Protein AF-N1W939-F1 (afdb_monomer)

Sequence (132 aa):
MNLKANAAIVGAGDVWDLRFKRYNIGTNSGTSGTGNGGACSTGSTDFSATYTGSECTKVVDMQLSSSGGGPISGSTESINPVISAPLDLDPMPAGYGTWYSYSNTILTAKATVYIITGENGAKYVLQMLDEY

pLDDT: mean 86.35, std 13.53, range [35.66, 97.88]

Nearest PDB structures (foldseek):
  8b6a-assembly1_A  TM=7.854E-01  e=5.804E-06  Bacteroides fragilis NCTC 9343
  3h8t-assembly1_A  TM=6.896E-01  e=1.117E-06  Porphyromonas gingivalis
  8b61-assembly2_B  TM=6.677E-01  e=2.365E-04  Bacteroides fragilis NCTC 9343
  8b61-assembly1_A  TM=6.495E-01  e=4.260E-04  Bacteroides fragilis NCTC 9343

InterPro domains:
  IPR025921 HmuY protein [PF14064] (14-130)

Foldseek 3Di:
DAPVVVDDDDDPPGFHAWDDDQQFIAGQFDPNHDFPKFKAFLQDLDLPDDDDPPSGDGFHWDWDWDCDDDPDHIDTDTGHQQACNHPPDVVRDPNGDHQWDADPNDTAGPSTWMWIQGRHRDTDIDGDHDSD

Organism: NCBI:txid1218591

Solvent-accessible surface area (backbone atoms only — not comparable to full-atom values): 7634 Å² total; per-residue (Å²): 49,23,77,88,74,75,34,81,76,60,62,103,85,50,80,43,21,43,48,76,58,88,86,39,37,26,24,19,2,61,68,56,33,93,37,58,14,17,34,22,59,61,86,39,64,66,78,86,59,89,80,87,68,81,82,37,73,74,38,49,14,38,75,46,70,35,81,50,92,67,103,48,74,58,48,76,45,54,24,18,38,46,50,34,34,56,88,82,49,82,80,65,55,90,81,50,32,46,52,51,48,78,56,96,94,40,77,43,54,64,36,47,28,29,41,35,26,25,29,89,56,52,80,44,82,47,64,51,78,72,91,128

Structure (mmCIF, N/CA/C/O backbone):
data_AF-N1W939-F1
#
_entry.id   AF-N1W939-F1
#
loop_
_atom_site.group_PDB
_atom_site.id
_atom_site.type_symbol
_atom_site.label_atom_id
_atom_site.label_alt_id
_atom_site.label_comp_id
_atom_site.label_asym_id
_atom_site.label_entity_id
_atom_site.label_seq_id
_atom_site.pdbx_PDB_ins_code
_atom_site.Cartn_x
_atom_site.Cartn_y
_atom_site.Cartn_z
_atom_site.occupancy
_atom_site.B_iso_or_equiv
_atom_site.auth_seq_id
_atom_site.auth_comp_id
_atom_site.auth_asym_id
_atom_site.auth_atom_id
_atom_site.pdbx_PDB_model_num
ATOM 1 N N . MET A 1 1 ? -0.215 -13.029 0.462 1.00 70.62 1 MET A N 1
ATOM 2 C CA . MET A 1 1 ? -0.995 -13.393 1.662 1.00 70.62 1 MET A CA 1
ATOM 3 C C . MET A 1 1 ? -2.476 -13.189 1.399 1.00 70.62 1 MET A C 1
ATOM 5 O O . MET A 1 1 ? -2.845 -12.302 0.628 1.00 70.62 1 MET A O 1
ATOM 9 N N . ASN A 1 2 ? -3.300 -13.989 2.062 1.00 68.19 2 ASN A N 1
ATOM 10 C CA . ASN A 1 2 ? -4.742 -13.800 2.136 1.00 68.19 2 ASN A CA 1
ATOM 11 C C . ASN A 1 2 ? -5.078 -13.346 3.563 1.00 68.19 2 ASN A C 1
ATOM 13 O O . ASN A 1 2 ? -4.863 -14.096 4.518 1.00 68.19 2 ASN A O 1
ATOM 17 N N . LEU A 1 3 ? -5.546 -12.103 3.706 1.00 69.19 3 LEU A N 1
ATOM 18 C CA . LEU A 1 3 ? -5.786 -11.473 5.008 1.00 69.19 3 LEU A CA 1
ATOM 19 C C . LEU A 1 3 ? -6.977 -12.108 5.726 1.00 69.19 3 LEU A C 1
ATOM 21 O O . LEU A 1 3 ? -7.002 -12.166 6.951 1.00 69.19 3 LEU A O 1
ATOM 25 N N . LYS A 1 4 ? -7.949 -12.632 4.973 1.00 67.94 4 LYS A N 1
ATOM 26 C CA . LYS A 1 4 ? -9.120 -13.327 5.533 1.00 67.94 4 LYS A CA 1
ATOM 27 C C . LYS A 1 4 ? -8.756 -14.689 6.092 1.00 67.94 4 LYS A C 1
ATOM 29 O O . LYS A 1 4 ? -9.242 -15.073 7.147 1.00 67.94 4 LYS A O 1
ATOM 34 N N . ALA A 1 5 ? -7.930 -15.423 5.356 1.00 65.44 5 ALA A N 1
ATOM 35 C CA . ALA A 1 5 ? -7.538 -16.778 5.707 1.00 65.44 5 ALA A CA 1
ATOM 36 C C . ALA A 1 5 ? -6.398 -16.815 6.735 1.00 65.44 5 ALA A C 1
ATOM 38 O O . ALA A 1 5 ? -6.010 -17.902 7.154 1.00 65.44 5 ALA A O 1
ATOM 39 N N . ASN A 1 6 ? -5.838 -15.654 7.104 1.00 70.50 6 ASN A N 1
ATOM 40 C CA . ASN A 1 6 ? -4.607 -15.547 7.887 1.00 70.50 6 ASN A CA 1
ATOM 41 C C . ASN A 1 6 ? -3.498 -16.474 7.338 1.00 70.50 6 ASN A C 1
ATOM 43 O O . ASN A 1 6 ? -2.804 -17.161 8.085 1.00 70.50 6 ASN A O 1
ATOM 47 N N . ALA A 1 7 ? -3.387 -16.547 6.005 1.00 64.50 7 ALA A N 1
ATOM 48 C CA . ALA A 1 7 ? -2.558 -17.526 5.308 1.00 64.50 7 ALA A CA 1
ATOM 49 C C . ALA A 1 7 ? -1.451 -16.847 4.488 1.00 64.50 7 ALA A C 1
ATOM 51 O O . ALA A 1 7 ? -1.690 -15.906 3.717 1.00 64.50 7 ALA A O 1
ATOM 52 N N . ALA A 1 8 ? -0.223 -17.350 4.643 1.00 65.50 8 ALA A N 1
ATOM 53 C CA . ALA A 1 8 ? 0.982 -16.776 4.045 1.00 65.50 8 ALA A CA 1
ATOM 54 C C . ALA A 1 8 ? 1.215 -17.185 2.577 1.00 65.50 8 ALA A C 1
ATOM 56 O O . ALA A 1 8 ? 1.951 -16.495 1.875 1.00 65.50 8 ALA A O 1
ATOM 57 N N . ILE A 1 9 ? 0.572 -18.249 2.082 1.00 61.06 9 ILE A N 1
ATOM 58 C CA . ILE A 1 9 ? 0.830 -18.807 0.747 1.00 61.06 9 ILE A CA 1
ATOM 59 C C . ILE A 1 9 ? -0.468 -18.867 -0.053 1.00 61.06 9 ILE A C 1
ATOM 61 O O . ILE A 1 9 ? -1.487 -19.345 0.432 1.00 61.06 9 ILE A O 1
ATOM 65 N N . VAL A 1 10 ? -0.395 -18.374 -1.283 1.00 56.09 10 VAL A N 1
ATOM 66 C CA . VAL A 1 10 ? -1.419 -18.491 -2.318 1.00 56.09 10 VAL A CA 1
ATOM 67 C C . VAL A 1 10 ? -0.745 -19.164 -3.507 1.00 56.09 10 VAL A C 1
ATOM 69 O O . VAL A 1 10 ? 0.272 -18.670 -3.997 1.00 56.09 10 VAL A O 1
ATOM 72 N N . GLY A 1 11 ? -1.256 -20.315 -3.939 1.00 59.50 11 GLY A N 1
ATOM 73 C CA . GLY A 1 11 ? -0.921 -20.880 -5.241 1.00 59.50 11 GLY A CA 1
ATOM 74 C C . GLY A 1 11 ? -1.276 -19.892 -6.356 1.00 59.50 11 GLY A C 1
ATOM 75 O O . GLY A 1 11 ? -2.015 -18.934 -6.143 1.00 59.50 11 GLY A O 1
ATOM 76 N N . ALA A 1 12 ? -0.766 -20.113 -7.569 1.00 58.97 12 ALA A N 1
ATOM 77 C CA . ALA A 1 12 ? -0.903 -19.170 -8.688 1.00 58.97 12 ALA A CA 1
ATOM 78 C C . ALA A 1 12 ? -2.360 -18.823 -9.095 1.00 58.97 12 ALA A C 1
ATOM 80 O O . ALA A 1 12 ? -2.554 -17.908 -9.890 1.00 58.97 12 ALA A O 1
ATOM 81 N N . GLY A 1 13 ? -3.367 -19.529 -8.565 1.00 62.62 13 GLY A N 1
ATOM 82 C CA . GLY A 1 13 ? -4.796 -19.260 -8.772 1.00 62.62 13 GLY A CA 1
ATOM 83 C C . GLY A 1 13 ? -5.582 -18.911 -7.503 1.00 62.62 13 GLY A C 1
ATOM 84 O O . GLY A 1 13 ? -6.801 -18.775 -7.580 1.00 62.62 13 GLY A O 1
ATOM 85 N N . ASP A 1 14 ? -4.924 -18.780 -6.350 1.00 72.56 14 ASP A N 1
ATOM 86 C CA . ASP A 1 14 ? -5.615 -18.513 -5.092 1.00 72.56 14 ASP A CA 1
ATOM 87 C C . ASP A 1 14 ? -5.889 -17.018 -4.894 1.00 72.56 14 ASP A C 1
ATOM 89 O O . ASP A 1 14 ? -5.153 -16.130 -5.332 1.00 72.56 14 ASP A O 1
ATOM 93 N N . VAL A 1 15 ? -6.963 -16.750 -4.161 1.00 82.50 15 VAL A N 1
ATOM 94 C CA . VAL A 1 15 ? -7.396 -15.411 -3.774 1.00 82.50 15 VAL A CA 1
ATOM 95 C C . VAL A 1 15 ? -6.373 -14.777 -2.828 1.00 82.50 15 VAL A C 1
ATOM 97 O O . VAL A 1 15 ? -6.115 -15.307 -1.744 1.00 82.50 15 VAL A O 1
ATOM 100 N N . TRP A 1 16 ? -5.818 -13.625 -3.207 1.00 90.25 16 TRP A N 1
ATOM 101 C CA . TRP A 1 16 ? -4.809 -12.895 -2.434 1.00 90.25 16 TRP A CA 1
ATOM 102 C C . TRP A 1 16 ? -5.153 -11.414 -2.305 1.00 90.25 16 TRP A C 1
ATOM 104 O O . TRP A 1 16 ? -5.759 -10.838 -3.205 1.00 90.25 16 TRP A O 1
ATOM 114 N N . ASP A 1 17 ? -4.731 -10.798 -1.198 1.00 92.69 17 ASP A N 1
ATOM 115 C CA . ASP A 1 17 ? -4.988 -9.380 -0.913 1.00 92.69 17 ASP A CA 1
ATOM 116 C C . ASP A 1 17 ? -3.716 -8.535 -1.036 1.00 92.69 17 ASP A C 1
ATOM 118 O O . ASP A 1 17 ? -3.731 -7.469 -1.651 1.00 92.69 17 ASP A O 1
ATOM 122 N N . LEU A 1 18 ? -2.609 -9.035 -0.472 1.00 92.69 18 LEU A N 1
ATOM 123 C CA . LEU A 1 18 ? -1.306 -8.369 -0.436 1.00 92.69 18 LEU A CA 1
ATOM 124 C C . LEU A 1 18 ? -0.184 -9.295 -0.900 1.00 92.69 18 LEU A C 1
ATOM 126 O O . LEU A 1 18 ? -0.191 -10.501 -0.621 1.00 92.69 18 LEU A O 1
ATOM 130 N N . ARG A 1 19 ? 0.829 -8.710 -1.535 1.00 90.94 19 ARG A N 1
ATOM 131 C CA . ARG A 1 19 ? 2.099 -9.363 -1.859 1.00 90.94 19 ARG A CA 1
ATOM 132 C C . ARG A 1 19 ? 3.271 -8.517 -1.388 1.00 90.94 19 ARG A C 1
ATOM 134 O O . ARG A 1 19 ? 3.222 -7.294 -1.472 1.00 90.94 19 ARG A O 1
ATOM 141 N N . PHE A 1 20 ? 4.330 -9.197 -0.971 1.00 88.12 20 PHE A N 1
ATOM 142 C CA . PHE A 1 20 ? 5.576 -8.587 -0.529 1.00 88.12 20 PHE A CA 1
ATOM 143 C C . PHE A 1 20 ? 6.711 -9.090 -1.419 1.00 88.12 20 PHE A C 1
ATOM 145 O O . PHE A 1 20 ? 6.801 -10.285 -1.701 1.00 88.12 20 PHE A O 1
ATOM 152 N N . LYS A 1 21 ? 7.576 -8.181 -1.867 1.00 85.81 21 LYS A N 1
ATOM 153 C CA . LYS A 1 21 ? 8.809 -8.491 -2.598 1.00 85.81 21 LYS A CA 1
ATOM 154 C C . LYS A 1 21 ? 9.893 -7.536 -2.120 1.00 85.81 21 LYS A C 1
ATOM 156 O O . LYS A 1 21 ? 9.964 -6.398 -2.582 1.00 85.81 21 LYS A O 1
ATOM 161 N N . ARG A 1 22 ? 10.746 -7.997 -1.199 1.00 85.75 22 ARG A N 1
ATOM 162 C CA . ARG A 1 22 ? 11.614 -7.103 -0.409 1.00 85.75 22 ARG A CA 1
ATOM 163 C C . ARG A 1 22 ? 10.755 -6.000 0.225 1.00 85.75 22 ARG A C 1
ATOM 165 O O . ARG A 1 22 ? 9.755 -6.319 0.855 1.00 85.75 22 ARG A O 1
ATOM 172 N N . TYR A 1 23 ? 11.087 -4.734 -0.011 1.00 86.38 23 TYR A N 1
ATOM 173 C CA . TYR A 1 23 ? 10.367 -3.575 0.520 1.00 86.38 23 TYR A CA 1
ATOM 174 C C . TYR A 1 23 ? 9.136 -3.176 -0.307 1.00 86.38 23 TYR A C 1
ATOM 176 O O . TYR A 1 23 ? 8.402 -2.271 0.086 1.00 86.38 23 TYR A O 1
ATOM 184 N N . ASN A 1 24 ? 8.898 -3.836 -1.444 1.00 89.75 24 ASN A N 1
ATOM 185 C CA . ASN A 1 24 ? 7.763 -3.533 -2.303 1.00 89.75 24 ASN A CA 1
ATOM 186 C C . ASN A 1 24 ? 6.516 -4.271 -1.830 1.00 89.75 24 ASN A C 1
ATOM 188 O O . ASN A 1 24 ? 6.533 -5.493 -1.651 1.00 89.75 24 ASN A O 1
ATOM 192 N N . ILE A 1 25 ? 5.425 -3.523 -1.715 1.00 93.19 25 ILE A N 1
ATOM 193 C CA . ILE A 1 25 ? 4.106 -4.016 -1.352 1.00 93.19 25 ILE A CA 1
ATOM 194 C C . ILE A 1 25 ? 3.167 -3.766 -2.528 1.00 93.19 25 ILE A C 1
ATOM 196 O O . ILE A 1 25 ? 3.088 -2.663 -3.072 1.00 93.19 25 ILE A O 1
ATOM 200 N N . GLY A 1 26 ? 2.467 -4.819 -2.937 1.00 94.81 26 GLY A N 1
ATOM 201 C CA . GLY A 1 26 ? 1.414 -4.748 -3.942 1.00 94.81 26 GLY A CA 1
ATOM 202 C C . GLY A 1 26 ? 0.097 -5.275 -3.397 1.00 94.81 26 GLY A C 1
ATOM 203 O O . GLY A 1 26 ? 0.079 -6.122 -2.502 1.00 94.81 26 GLY A O 1
ATOM 204 N N . THR A 1 27 ? -0.997 -4.796 -3.967 1.00 96.50 27 THR A N 1
ATOM 205 C CA . THR A 1 27 ? -2.358 -5.263 -3.705 1.00 96.50 27 THR A CA 1
ATOM 206 C C . THR A 1 27 ? -2.901 -5.991 -4.929 1.00 96.50 27 THR A C 1
ATOM 208 O O . THR A 1 27 ? -2.432 -5.774 -6.046 1.00 96.50 27 THR A O 1
ATOM 211 N N . ASN A 1 28 ? -3.902 -6.850 -4.755 1.00 95.12 28 ASN A N 1
ATOM 212 C CA . ASN A 1 28 ? -4.583 -7.468 -5.893 1.00 95.12 28 ASN A CA 1
ATOM 213 C C . ASN A 1 28 ? -5.524 -6.460 -6.563 1.00 95.12 28 ASN A C 1
ATOM 215 O O . ASN A 1 28 ? -6.724 -6.424 -6.287 1.00 95.12 28 ASN A O 1
ATOM 219 N N . SER A 1 29 ? -4.938 -5.578 -7.366 1.00 96.94 29 SER A N 1
ATOM 220 C CA . SER A 1 29 ? -5.623 -4.527 -8.109 1.00 96.94 29 SER A CA 1
ATOM 221 C C . SER A 1 29 ? -4.777 -4.030 -9.276 1.00 96.94 29 SER A C 1
ATOM 223 O O . SER A 1 29 ? -3.596 -4.369 -9.383 1.00 96.94 29 SER A O 1
ATOM 225 N N . GLY A 1 30 ? -5.372 -3.197 -10.133 1.00 96.50 30 GLY A N 1
ATOM 226 C CA . GLY A 1 30 ? -4.659 -2.454 -11.170 1.00 96.50 30 GLY A CA 1
ATOM 227 C C . GLY A 1 30 ? -3.759 -3.344 -12.028 1.00 96.50 30 GLY A C 1
ATOM 228 O O . GLY A 1 30 ? -4.218 -4.332 -12.596 1.00 96.50 30 GLY A O 1
ATOM 229 N N . THR A 1 31 ? -2.469 -3.012 -12.121 1.00 96.69 31 THR A N 1
ATOM 230 C CA . THR A 1 31 ? -1.510 -3.806 -12.916 1.00 96.69 31 THR A CA 1
ATOM 231 C C . THR A 1 31 ? -1.013 -5.073 -12.209 1.00 96.69 31 THR A C 1
ATOM 233 O O . THR A 1 31 ? -0.323 -5.886 -12.821 1.00 96.69 31 THR A O 1
ATOM 236 N N . SER A 1 32 ? -1.345 -5.260 -10.929 1.00 93.56 32 SER A N 1
ATOM 237 C CA . SER A 1 32 ? -0.946 -6.424 -10.133 1.00 93.56 32 SER A CA 1
ATOM 238 C C . SER A 1 32 ? -1.968 -7.568 -10.174 1.00 93.56 32 SER A C 1
ATOM 240 O O . SER A 1 32 ? -1.579 -8.711 -9.937 1.00 93.56 32 SER A O 1
ATOM 242 N N . GLY A 1 33 ? -3.244 -7.296 -10.473 1.00 92.69 33 GLY A N 1
ATOM 243 C CA . GLY A 1 33 ? -4.301 -8.308 -10.551 1.00 92.69 33 GLY A CA 1
ATOM 244 C C . GLY A 1 33 ? -5.698 -7.720 -10.777 1.00 92.69 33 GLY A C 1
ATOM 245 O O . GLY A 1 33 ? -5.891 -6.508 -10.747 1.00 92.69 33 GLY A O 1
ATOM 246 N N . THR A 1 34 ? -6.683 -8.588 -11.019 1.00 92.69 34 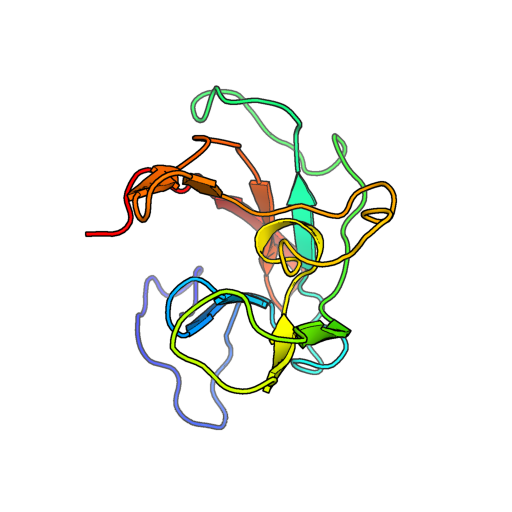THR A N 1
ATOM 247 C CA . THR A 1 34 ? -8.062 -8.201 -11.375 1.00 92.69 34 THR A CA 1
ATOM 248 C C . THR A 1 34 ? -8.982 -7.962 -10.174 1.00 92.69 34 THR A C 1
ATOM 250 O O . THR A 1 34 ? -10.157 -7.653 -10.367 1.00 92.69 34 THR A O 1
ATOM 253 N N . GLY A 1 35 ? -8.483 -8.118 -8.944 1.00 93.31 35 GLY A N 1
ATOM 254 C CA . GLY A 1 35 ? -9.252 -7.866 -7.727 1.00 93.31 35 GLY A CA 1
ATOM 255 C C . GLY A 1 35 ? -9.593 -6.387 -7.507 1.00 93.31 35 GLY A C 1
ATOM 256 O O . GLY A 1 35 ? -9.071 -5.479 -8.156 1.00 93.31 35 GLY A O 1
ATOM 257 N N . ASN A 1 36 ? -10.454 -6.121 -6.523 1.00 95.44 36 ASN A N 1
ATOM 258 C CA . ASN A 1 36 ? -10.863 -4.767 -6.131 1.00 95.44 36 ASN A CA 1
ATOM 259 C C . ASN A 1 36 ? -9.902 -4.094 -5.142 1.00 95.44 36 ASN A C 1
ATOM 261 O O . ASN A 1 36 ? -10.277 -3.093 -4.510 1.00 95.44 36 ASN A O 1
ATOM 265 N N . GLY A 1 37 ? -8.691 -4.630 -4.992 1.00 96.38 37 GLY A N 1
ATOM 266 C CA . GLY A 1 37 ? -7.750 -4.206 -3.973 1.00 96.38 37 GLY A CA 1
ATOM 267 C C . GLY A 1 37 ? -7.273 -2.759 -4.121 1.00 96.38 37 GLY A C 1
ATOM 268 O O . GLY A 1 37 ? -7.686 -2.006 -5.010 1.00 96.38 37 GLY A O 1
ATOM 269 N N . GLY A 1 38 ? -6.406 -2.354 -3.207 1.00 97.19 38 GLY A N 1
ATOM 270 C CA . GLY A 1 38 ? -5.752 -1.051 -3.225 1.00 97.19 38 GLY A CA 1
ATOM 271 C C . GLY A 1 38 ? -5.408 -0.598 -1.820 1.00 97.19 38 GLY A C 1
ATOM 272 O O . GLY A 1 38 ? -5.773 -1.248 -0.840 1.00 97.19 38 GLY A O 1
ATOM 273 N N . ALA A 1 39 ? -4.736 0.536 -1.713 1.00 97.44 39 ALA A N 1
ATOM 274 C CA . ALA A 1 39 ? -4.370 1.100 -0.429 1.00 97.44 39 ALA A CA 1
ATOM 275 C C . ALA A 1 39 ? -4.585 2.604 -0.388 1.00 97.44 39 ALA A C 1
ATOM 277 O O . ALA A 1 39 ? -4.626 3.272 -1.419 1.00 97.44 39 ALA A O 1
ATOM 278 N N . CYS A 1 40 ? -4.715 3.136 0.818 1.00 96.12 40 CYS A N 1
ATOM 279 C CA . CYS A 1 40 ? -4.611 4.563 1.052 1.00 96.12 40 CYS A CA 1
ATOM 280 C C . CYS A 1 40 ? -3.928 4.840 2.393 1.00 96.12 40 CYS A C 1
ATOM 282 O O . CYS A 1 40 ? -4.001 4.032 3.319 1.00 96.12 40 CYS A O 1
ATOM 284 N N . SER A 1 41 ? -3.208 5.957 2.470 1.00 95.94 41 SER A N 1
ATOM 285 C CA . SER A 1 41 ? -2.556 6.409 3.696 1.00 95.94 41 SER A CA 1
ATOM 286 C C . SER A 1 41 ? -3.545 7.233 4.501 1.00 95.94 41 SER A C 1
ATOM 288 O O . SER A 1 41 ? -4.178 8.138 3.960 1.00 95.94 41 SER A O 1
ATOM 290 N N . THR A 1 42 ? -3.656 6.935 5.790 1.00 95.31 42 THR A N 1
ATOM 291 C CA . THR A 1 42 ? -4.523 7.688 6.708 1.00 95.31 42 THR A CA 1
ATOM 292 C C . THR A 1 42 ? -3.888 9.002 7.164 1.00 95.31 42 THR A C 1
ATOM 294 O O . THR A 1 42 ? -4.566 9.847 7.737 1.00 95.31 42 THR A O 1
ATOM 297 N N . GLY A 1 43 ? -2.573 9.161 6.961 1.00 93.25 43 GLY A N 1
ATOM 298 C CA . GLY A 1 43 ? -1.783 10.242 7.557 1.00 93.25 43 GLY A CA 1
ATOM 299 C C . GLY A 1 43 ? -1.540 10.091 9.067 1.00 93.25 43 GLY A C 1
ATOM 300 O O . GLY A 1 43 ? -0.865 10.933 9.651 1.00 93.25 43 GLY A O 1
ATOM 301 N N . SER A 1 44 ? -2.056 9.030 9.693 1.00 95.44 44 SER A N 1
ATOM 302 C CA . SER A 1 44 ? -1.912 8.741 11.120 1.00 95.44 44 SER A CA 1
ATOM 303 C C . SER A 1 44 ? -0.784 7.742 11.391 1.00 95.44 44 SER A C 1
ATOM 305 O O . SER A 1 44 ? -0.401 6.952 10.524 1.00 95.44 44 SER A O 1
ATOM 307 N N . THR A 1 45 ? -0.278 7.755 12.623 1.00 96.12 45 THR A N 1
ATOM 308 C CA . THR A 1 45 ? 0.610 6.728 13.191 1.00 96.12 45 THR A CA 1
ATOM 309 C C . THR A 1 45 ? -0.049 5.942 14.332 1.00 96.12 45 THR A C 1
ATOM 311 O O . THR A 1 45 ? 0.552 5.014 14.870 1.00 96.12 45 THR A O 1
ATOM 314 N N . ASP A 1 46 ? -1.290 6.276 14.699 1.00 96.12 46 ASP A N 1
ATOM 315 C CA . ASP A 1 46 ? -2.039 5.591 15.753 1.00 96.12 46 ASP A CA 1
ATOM 316 C C . ASP A 1 46 ? -2.779 4.373 15.192 1.00 96.12 46 ASP A C 1
ATOM 318 O O . ASP A 1 46 ? -3.878 4.480 14.648 1.00 96.12 46 ASP A O 1
ATOM 322 N N . PHE A 1 47 ? -2.184 3.191 15.321 1.00 95.19 47 PHE A N 1
ATOM 323 C CA . PHE A 1 47 ? -2.806 1.945 14.871 1.00 95.19 47 PHE A CA 1
ATOM 324 C C . PHE A 1 47 ? -4.069 1.573 15.662 1.00 95.19 47 PHE A C 1
ATOM 326 O O . PHE A 1 47 ? -4.920 0.856 15.142 1.00 95.19 47 PHE A O 1
ATOM 333 N N . SER A 1 48 ? -4.204 2.055 16.902 1.00 95.94 48 SER A N 1
ATOM 334 C CA . SER A 1 48 ? -5.328 1.715 17.783 1.00 95.94 48 SER A CA 1
ATOM 335 C C . SER A 1 48 ? -6.598 2.522 17.502 1.00 95.94 48 SER A C 1
ATOM 337 O O . SER A 1 48 ? -7.674 2.175 17.996 1.00 95.94 48 SER A O 1
ATOM 339 N N . ALA A 1 49 ? -6.490 3.577 16.692 1.00 95.56 49 ALA A N 1
ATOM 340 C CA . ALA A 1 49 ? -7.632 4.359 16.254 1.00 95.56 49 ALA A CA 1
ATOM 341 C C . ALA A 1 49 ? -8.623 3.520 15.426 1.00 95.56 49 ALA A C 1
ATOM 343 O O . ALA A 1 49 ? -8.301 2.485 14.841 1.00 95.56 49 ALA A O 1
ATOM 344 N N . THR A 1 50 ? -9.869 3.987 15.363 1.00 94.25 50 THR A N 1
ATOM 345 C CA . THR A 1 50 ? -10.896 3.366 14.521 1.00 94.25 50 THR A CA 1
ATOM 346 C C . THR A 1 50 ? -10.822 3.928 13.108 1.00 94.25 50 THR A C 1
ATOM 348 O O . THR A 1 50 ? -10.956 5.134 12.920 1.00 94.25 50 THR A O 1
ATOM 351 N N . TYR A 1 51 ? -10.668 3.041 12.124 1.00 93.88 51 TYR A N 1
ATOM 352 C CA . TYR A 1 51 ? -10.621 3.384 10.704 1.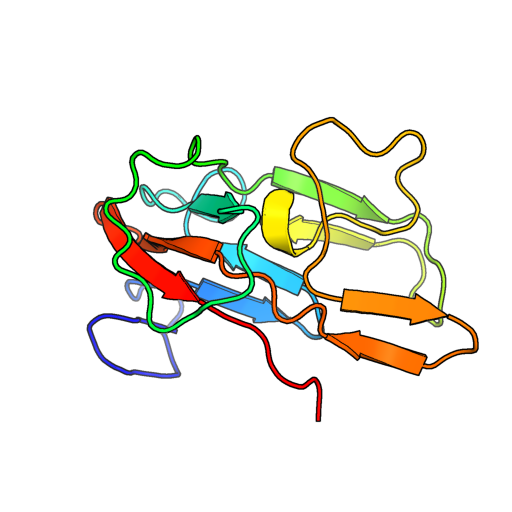00 93.88 51 TYR A CA 1
ATOM 353 C C . TYR A 1 51 ? -11.809 2.773 9.965 1.00 93.88 51 TYR A C 1
ATOM 355 O O . TYR A 1 51 ? -12.097 1.582 10.089 1.00 93.88 51 TYR A O 1
ATOM 363 N N . THR A 1 52 ? -12.490 3.594 9.178 1.00 88.25 52 THR A N 1
ATOM 364 C CA . THR A 1 52 ? -13.723 3.244 8.460 1.00 88.25 52 THR A CA 1
ATOM 365 C C . THR A 1 52 ? -13.504 3.053 6.960 1.00 88.25 52 THR A C 1
ATOM 367 O O . THR A 1 52 ? -14.326 2.439 6.280 1.00 88.25 52 THR A O 1
ATOM 370 N N . GLY A 1 53 ? -12.385 3.547 6.426 1.00 85.88 53 GLY A N 1
ATOM 371 C CA . GLY A 1 53 ? -12.073 3.539 5.001 1.00 85.88 53 GLY A CA 1
ATOM 372 C C . GLY A 1 53 ? -12.501 4.800 4.254 1.00 85.88 53 GLY A C 1
ATOM 373 O O . GLY A 1 53 ? -12.202 4.887 3.065 1.00 85.88 53 GLY A O 1
ATOM 374 N N . SER A 1 54 ? -13.183 5.753 4.903 1.00 88.62 54 SER A N 1
ATOM 375 C CA . SER A 1 54 ? -13.559 7.045 4.304 1.00 88.62 54 SER A CA 1
ATOM 376 C C . SER A 1 54 ? -12.524 8.154 4.514 1.00 88.62 54 SER A C 1
ATOM 378 O O . SER A 1 54 ? -12.683 9.246 3.980 1.00 88.62 54 SER A O 1
ATOM 380 N N . GLU A 1 55 ? -11.475 7.893 5.293 1.00 88.44 55 GLU A N 1
ATOM 381 C CA . GLU A 1 55 ? -10.427 8.860 5.639 1.00 88.44 55 GLU A CA 1
ATOM 382 C C . GLU A 1 55 ? -9.540 9.203 4.438 1.00 88.44 55 GLU A C 1
ATOM 384 O O . GLU A 1 55 ? -8.917 10.262 4.397 1.00 88.44 55 GLU A O 1
ATOM 389 N N . CYS A 1 56 ? -9.462 8.297 3.464 1.00 91.12 56 CYS A N 1
ATOM 390 C CA . CYS A 1 56 ? -8.596 8.443 2.311 1.00 91.12 56 CYS A CA 1
ATOM 391 C C . CYS A 1 56 ? -9.152 7.752 1.064 1.00 91.12 56 CYS A C 1
ATOM 393 O O . CYS A 1 56 ? -9.952 6.817 1.121 1.00 91.12 56 CYS A O 1
ATOM 395 N N . THR A 1 57 ? -8.697 8.217 -0.098 1.00 94.56 57 THR A N 1
ATOM 396 C CA . THR A 1 57 ? -9.074 7.644 -1.391 1.00 94.56 57 THR A CA 1
ATOM 397 C C . THR A 1 57 ? -8.214 6.425 -1.692 1.00 94.56 57 THR A C 1
ATOM 399 O O . THR A 1 57 ? -6.992 6.531 -1.765 1.00 94.56 57 THR A O 1
ATOM 402 N N . LYS A 1 58 ? -8.853 5.270 -1.913 1.00 95.31 58 LYS A N 1
ATOM 403 C CA . LYS A 1 58 ? -8.182 4.039 -2.357 1.00 95.31 58 LYS A CA 1
ATOM 404 C C . LYS A 1 58 ? -7.428 4.275 -3.670 1.00 95.31 58 LYS A C 1
ATOM 406 O O . LYS A 1 58 ? -8.035 4.678 -4.660 1.00 95.31 58 LYS A O 1
ATOM 411 N N . VAL A 1 59 ? -6.155 3.897 -3.703 1.00 97.44 59 VAL A N 1
ATOM 412 C CA . VAL A 1 59 ? -5.312 3.885 -4.901 1.00 97.44 59 VAL A CA 1
ATOM 413 C C . VAL A 1 59 ? -4.959 2.445 -5.264 1.00 97.44 59 VAL A C 1
ATOM 415 O O . VAL A 1 59 ? -4.564 1.649 -4.407 1.00 97.44 59 VAL A O 1
ATOM 418 N N . VAL A 1 60 ? -5.143 2.102 -6.537 1.00 97.88 60 VAL A N 1
ATOM 419 C CA . VAL A 1 60 ? -4.821 0.777 -7.088 1.00 97.88 60 VAL A CA 1
ATOM 420 C C . VAL A 1 60 ? -3.344 0.678 -7.460 1.00 97.88 60 VAL A C 1
ATOM 422 O O . VAL A 1 60 ? -2.666 1.691 -7.630 1.00 97.88 60 VAL A O 1
ATOM 425 N N . ASP A 1 61 ? -2.850 -0.548 -7.589 1.00 97.56 61 ASP A N 1
ATOM 426 C CA . ASP A 1 61 ? -1.480 -0.797 -8.025 1.00 97.56 61 ASP A CA 1
ATOM 427 C C . ASP A 1 61 ? -1.246 -0.321 -9.458 1.00 97.56 61 ASP A C 1
ATOM 429 O O . ASP A 1 61 ? -2.117 -0.411 -10.329 1.00 97.56 61 ASP A O 1
ATOM 433 N N . MET A 1 62 ? -0.024 0.125 -9.717 1.00 95.94 62 MET A N 1
ATOM 434 C CA . MET A 1 62 ? 0.416 0.486 -11.054 1.00 95.94 62 MET A CA 1
ATOM 435 C C . MET A 1 62 ? 1.860 0.067 -11.286 1.00 95.94 62 MET A C 1
ATOM 437 O O . MET A 1 62 ? 2.618 -0.200 -10.351 1.00 95.94 62 MET A O 1
ATOM 441 N N . GLN A 1 63 ? 2.241 0.019 -12.557 1.00 94.50 63 GLN A N 1
ATOM 442 C CA . GLN A 1 63 ? 3.598 -0.296 -12.952 1.00 94.50 63 GLN A CA 1
ATOM 443 C C . GLN A 1 63 ? 4.480 0.945 -12.781 1.00 94.50 63 GLN A C 1
ATOM 445 O O . GLN A 1 63 ? 4.275 1.950 -13.459 1.00 94.50 63 GLN A O 1
ATOM 450 N N . LEU A 1 64 ? 5.451 0.872 -11.870 1.00 90.62 64 LEU A N 1
ATOM 451 C CA . LEU A 1 64 ? 6.426 1.932 -11.624 1.00 90.62 64 LEU A CA 1
ATOM 452 C C . LEU A 1 64 ? 7.836 1.429 -11.910 1.00 90.62 64 LEU A C 1
ATOM 454 O O . LEU A 1 64 ? 8.175 0.278 -11.628 1.00 90.62 64 LEU A O 1
ATOM 458 N N . SER A 1 65 ? 8.651 2.321 -12.462 1.00 87.56 65 SER A N 1
ATOM 459 C CA . SER A 1 65 ? 10.068 2.083 -12.704 1.00 87.56 65 SER A CA 1
ATOM 460 C C . SER A 1 65 ? 10.883 2.861 -11.683 1.00 87.56 65 SER A C 1
ATOM 462 O O . SER A 1 65 ? 10.622 4.040 -11.461 1.00 87.56 65 SER A O 1
ATOM 464 N N . SER A 1 66 ? 11.878 2.211 -11.091 1.00 79.06 66 SER A N 1
ATOM 465 C CA . SER A 1 66 ? 12.947 2.895 -10.362 1.00 79.06 66 SER A CA 1
ATOM 466 C C . SER A 1 66 ? 14.193 2.894 -11.234 1.00 79.06 66 SER A C 1
ATOM 468 O O . SER A 1 66 ? 14.541 1.863 -11.813 1.00 79.06 66 SER A O 1
ATOM 470 N N . SER A 1 67 ? 14.856 4.042 -11.327 1.00 67.88 67 SER A N 1
ATOM 471 C CA . SER A 1 67 ? 16.167 4.215 -11.956 1.00 67.88 67 SER A CA 1
ATOM 472 C C . SER A 1 67 ? 17.309 3.617 -11.119 1.00 67.88 67 SER A C 1
ATOM 474 O O . SER A 1 67 ? 18.392 3.378 -11.651 1.00 67.88 67 SER A O 1
ATOM 476 N N . GLY A 1 68 ? 17.025 3.244 -9.865 1.00 55.75 68 GLY A N 1
ATOM 477 C CA . GLY A 1 68 ? 17.932 2.536 -8.969 1.00 55.75 68 GLY A CA 1
ATOM 478 C C . GLY A 1 68 ? 18.736 3.485 -8.081 1.00 55.75 68 GLY A C 1
ATOM 479 O O 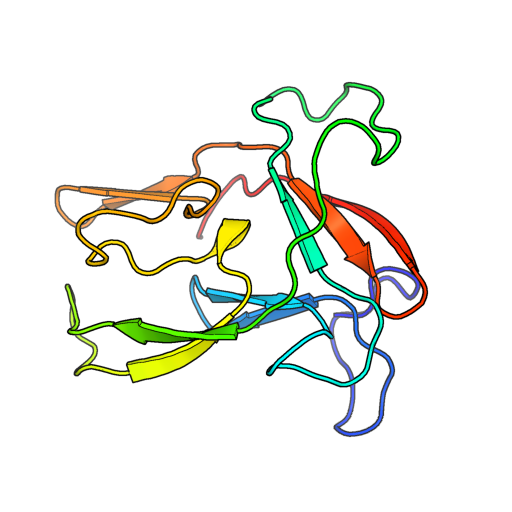. GLY A 1 68 ? 19.624 4.193 -8.541 1.00 55.75 68 GLY A O 1
ATOM 480 N N . GLY A 1 69 ? 18.468 3.437 -6.774 1.00 46.66 69 GLY A N 1
ATOM 481 C CA . GLY A 1 69 ? 19.337 3.970 -5.722 1.00 46.66 69 GLY A CA 1
ATOM 482 C C . GLY A 1 69 ? 19.690 2.851 -4.739 1.00 46.66 69 GLY A C 1
ATOM 483 O O . GLY A 1 69 ? 18.953 2.616 -3.787 1.00 46.66 69 GLY A O 1
ATOM 484 N N . GLY A 1 70 ? 20.771 2.108 -5.010 1.00 47.53 70 GLY A N 1
ATOM 485 C CA . GLY A 1 70 ? 21.156 0.860 -4.316 1.00 47.53 70 GLY A CA 1
ATOM 486 C C . GLY A 1 70 ? 21.462 -0.288 -5.303 1.00 47.53 70 GLY A C 1
ATOM 487 O O . GLY A 1 70 ? 21.333 -0.070 -6.503 1.00 47.53 70 GLY A O 1
ATOM 488 N N . PRO A 1 71 ? 21.863 -1.505 -4.863 1.00 35.66 71 PRO A N 1
ATOM 489 C CA . PRO A 1 71 ? 22.477 -2.568 -5.695 1.00 35.66 71 PRO A CA 1
ATOM 490 C C . PRO A 1 71 ? 21.561 -3.234 -6.748 1.00 35.66 71 PRO A C 1
ATOM 492 O O . PRO A 1 71 ? 21.837 -4.337 -7.214 1.00 35.66 71 PRO A O 1
ATOM 495 N N . ILE A 1 72 ? 20.452 -2.601 -7.124 1.00 44.22 72 ILE A N 1
ATOM 496 C CA . ILE A 1 72 ? 19.483 -3.105 -8.095 1.00 44.22 72 ILE A CA 1
ATOM 497 C C . ILE A 1 72 ? 19.496 -2.124 -9.264 1.00 44.22 72 ILE A C 1
ATOM 499 O O . ILE A 1 72 ? 19.054 -0.984 -9.134 1.00 44.22 72 ILE A O 1
ATOM 503 N N . SER A 1 73 ? 20.018 -2.581 -10.401 1.00 51.22 73 SER A N 1
ATOM 504 C CA . SER A 1 73 ? 19.823 -1.947 -11.705 1.00 51.22 73 SER A CA 1
ATOM 505 C C . SER A 1 73 ? 18.335 -1.701 -11.943 1.00 51.22 73 SER A C 1
ATOM 507 O O . SER A 1 73 ? 17.532 -2.547 -11.548 1.00 51.22 73 SER A O 1
ATOM 509 N N . GLY A 1 74 ? 17.980 -0.587 -12.587 1.00 63.41 74 GLY A N 1
ATOM 510 C CA . GLY A 1 74 ? 16.595 -0.142 -12.732 1.00 63.41 74 GLY A CA 1
ATOM 511 C C . GLY A 1 74 ? 15.586 -1.271 -12.979 1.00 63.41 74 GLY A C 1
ATOM 512 O O . GLY A 1 74 ? 15.803 -2.159 -13.804 1.00 63.41 74 GLY A O 1
ATOM 513 N N . SER A 1 75 ? 14.505 -1.262 -12.202 1.00 74.94 75 SER A N 1
ATOM 514 C CA . SER A 1 75 ? 13.499 -2.327 -12.195 1.00 74.94 75 SER A CA 1
ATOM 515 C C . SER A 1 75 ? 12.115 -1.740 -12.378 1.00 74.94 75 SER A C 1
ATOM 517 O O . SER A 1 75 ? 11.817 -0.666 -11.851 1.00 74.94 75 SER A O 1
ATOM 519 N N . THR A 1 76 ? 11.284 -2.460 -13.122 1.00 87.62 76 THR A N 1
ATOM 520 C CA . THR A 1 76 ? 9.885 -2.119 -13.337 1.00 87.62 76 THR A CA 1
ATOM 521 C C . THR A 1 76 ? 9.029 -3.149 -12.621 1.00 87.62 76 THR A C 1
ATOM 523 O O . THR A 1 76 ? 9.086 -4.339 -12.924 1.00 87.62 76 THR A O 1
ATOM 526 N N . GLU A 1 77 ? 8.224 -2.696 -11.668 1.00 88.81 77 GLU A N 1
ATOM 527 C CA . GLU A 1 77 ? 7.421 -3.558 -10.804 1.00 88.81 77 GLU A CA 1
ATOM 528 C C . GLU A 1 77 ? 5.987 -3.027 -10.741 1.00 88.81 77 GLU A C 1
ATOM 530 O O . GLU A 1 77 ? 5.759 -1.820 -10.774 1.00 88.81 77 GLU A O 1
ATOM 535 N N . SER A 1 78 ? 5.005 -3.926 -10.637 1.00 93.75 78 SER A N 1
ATOM 536 C CA . SER A 1 78 ? 3.640 -3.520 -10.277 1.00 93.75 78 SER A CA 1
ATOM 537 C C . SER A 1 78 ? 3.535 -3.456 -8.758 1.00 93.75 78 SER A C 1
ATOM 539 O O . SER A 1 78 ? 3.750 -4.458 -8.074 1.00 93.75 78 SER A O 1
ATOM 541 N N . ILE A 1 79 ? 3.285 -2.275 -8.219 1.00 94.69 79 ILE A N 1
ATOM 542 C CA . ILE A 1 79 ? 3.320 -2.012 -6.777 1.00 94.69 79 ILE A CA 1
ATOM 543 C C . ILE A 1 79 ? 2.236 -1.009 -6.416 1.00 94.69 79 ILE A C 1
ATOM 545 O O . ILE A 1 79 ? 1.731 -0.291 -7.284 1.00 94.69 79 ILE A O 1
ATOM 549 N N . ASN A 1 80 ? 1.884 -0.936 -5.135 1.00 97.38 80 ASN A N 1
ATOM 550 C CA . ASN A 1 80 ? 0.977 0.102 -4.684 1.00 97.38 80 ASN A CA 1
ATOM 551 C C . ASN A 1 80 ? 1.745 1.420 -4.465 1.00 97.38 80 ASN A C 1
ATOM 553 O O . ASN A 1 80 ? 2.608 1.474 -3.583 1.00 97.38 80 ASN A O 1
ATOM 557 N N . PRO A 1 81 ? 1.437 2.497 -5.210 1.00 96.00 81 PRO A N 1
ATOM 558 C CA . PRO A 1 81 ? 2.206 3.741 -5.153 1.00 96.00 81 PRO A CA 1
ATOM 559 C C . PRO A 1 81 ? 2.056 4.500 -3.827 1.00 96.00 81 PRO A C 1
ATOM 561 O O . PRO A 1 81 ? 2.870 5.362 -3.517 1.00 96.00 81 PRO A O 1
ATOM 564 N N . VAL A 1 82 ? 1.037 4.198 -3.020 1.00 96.75 82 VAL A N 1
ATOM 565 C CA . VAL A 1 82 ? 0.847 4.855 -1.717 1.00 96.75 82 VAL A CA 1
ATOM 566 C C . VAL A 1 82 ? 1.788 4.284 -0.653 1.00 96.75 82 VAL A C 1
ATOM 568 O O . VAL A 1 82 ? 2.178 4.988 0.279 1.00 96.75 82 VAL A O 1
ATOM 571 N N . ILE A 1 83 ? 2.136 3.000 -0.778 1.00 95.38 83 ILE A N 1
ATOM 572 C CA . ILE A 1 83 ? 2.910 2.261 0.230 1.00 95.38 83 ILE A CA 1
ATOM 573 C C . ILE A 1 83 ? 4.348 2.017 -0.232 1.00 95.38 83 ILE A C 1
ATOM 575 O O . ILE A 1 83 ? 5.238 1.884 0.604 1.00 95.38 83 ILE A O 1
ATOM 579 N N . SER A 1 84 ? 4.607 1.941 -1.537 1.00 94.00 84 SER A N 1
ATOM 580 C CA . SER A 1 84 ? 5.906 1.512 -2.070 1.00 94.00 84 SER A CA 1
ATOM 581 C C . SER A 1 84 ? 6.346 2.289 -3.309 1.00 94.00 84 SER A C 1
ATOM 583 O O . SER A 1 84 ? 7.030 1.730 -4.160 1.00 94.00 84 SER A O 1
ATOM 585 N N . ALA A 1 85 ? 5.978 3.565 -3.446 1.00 91.50 85 ALA A N 1
ATOM 586 C CA . ALA A 1 85 ? 6.526 4.385 -4.521 1.00 91.50 85 ALA A CA 1
ATOM 587 C C . ALA A 1 85 ? 8.069 4.434 -4.458 1.00 91.50 85 ALA A C 1
ATOM 589 O O . ALA A 1 85 ? 8.632 4.568 -3.364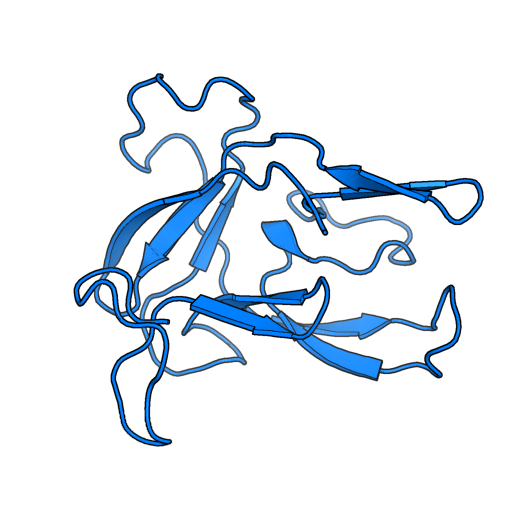 1.00 91.50 85 ALA A O 1
ATOM 590 N N . PRO A 1 86 ? 8.762 4.353 -5.611 1.00 89.81 86 PRO A N 1
ATOM 591 C CA . PRO A 1 86 ? 10.205 4.522 -5.673 1.00 89.81 86 PRO A CA 1
ATOM 592 C C . PRO A 1 86 ? 10.641 5.878 -5.111 1.00 89.81 86 PRO A C 1
ATOM 594 O O . PRO A 1 86 ? 10.049 6.910 -5.419 1.00 89.81 86 PRO A O 1
ATOM 597 N N . LEU A 1 87 ? 11.691 5.874 -4.287 1.00 87.44 87 LEU A N 1
ATOM 598 C CA . LEU A 1 87 ? 12.218 7.081 -3.636 1.00 87.44 87 LEU A CA 1
ATOM 599 C C . LEU A 1 87 ? 12.861 8.077 -4.612 1.00 87.44 87 LEU A C 1
ATOM 601 O O . LEU A 1 87 ? 13.064 9.230 -4.251 1.00 87.44 87 LEU A O 1
ATOM 605 N N . ASP A 1 88 ? 13.186 7.627 -5.821 1.00 85.94 88 ASP A N 1
ATOM 606 C CA . ASP A 1 88 ? 13.789 8.409 -6.897 1.00 85.94 88 ASP A CA 1
ATOM 607 C C . ASP A 1 88 ? 12.760 9.056 -7.840 1.00 85.94 88 ASP A C 1
ATOM 609 O O . ASP A 1 88 ? 13.139 9.650 -8.848 1.00 85.94 88 ASP A O 1
ATOM 613 N N . LEU A 1 89 ? 11.461 8.972 -7.524 1.00 8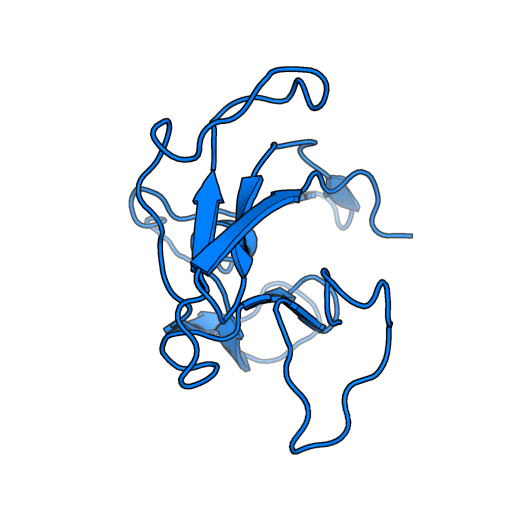5.81 89 LEU A N 1
ATOM 614 C CA . LEU A 1 89 ? 10.444 9.780 -8.196 1.00 85.81 89 LEU A CA 1
ATOM 615 C C . LEU A 1 89 ? 10.574 11.245 -7.763 1.00 85.81 89 LEU A C 1
ATOM 617 O O . LEU A 1 89 ? 10.221 11.595 -6.635 1.00 85.81 89 LEU A O 1
ATOM 621 N N . ASP A 1 90 ? 11.038 12.097 -8.676 1.00 85.38 90 ASP A N 1
ATOM 622 C CA . ASP A 1 90 ? 11.155 13.541 -8.471 1.00 85.38 90 ASP A CA 1
ATOM 623 C C . ASP A 1 90 ? 10.472 14.325 -9.617 1.00 85.38 90 ASP A C 1
ATOM 625 O O . ASP A 1 90 ? 10.886 14.200 -10.774 1.00 85.38 90 ASP A O 1
ATOM 629 N N . PRO A 1 91 ? 9.412 15.110 -9.336 1.00 89.06 91 PRO A N 1
ATOM 630 C CA . PRO A 1 91 ? 8.738 15.217 -8.042 1.00 89.06 91 PRO A CA 1
ATOM 631 C C . PRO A 1 91 ? 7.930 13.952 -7.714 1.00 89.06 91 PRO A C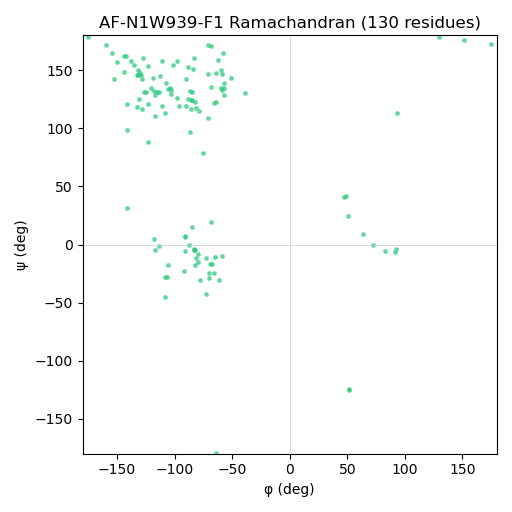 1
ATOM 633 O O . PRO A 1 91 ? 7.321 13.341 -8.595 1.00 89.06 91 PRO A O 1
ATOM 636 N N . MET A 1 92 ? 7.851 13.597 -6.428 1.00 89.06 92 MET A N 1
ATOM 637 C CA . MET A 1 92 ? 6.945 12.543 -5.960 1.00 89.06 92 MET A CA 1
ATOM 638 C C . MET A 1 92 ? 5.490 12.978 -6.216 1.00 89.06 92 MET A C 1
ATOM 640 O O . MET A 1 92 ? 5.083 14.032 -5.712 1.00 89.06 92 MET A O 1
ATOM 644 N N . PRO A 1 93 ? 4.680 12.206 -6.968 1.00 91.44 93 PRO A N 1
ATOM 645 C CA . PRO A 1 93 ? 3.285 12.556 -7.206 1.00 91.44 93 PRO A CA 1
ATOM 646 C C . PRO A 1 93 ? 2.489 12.685 -5.902 1.00 91.44 93 PRO A C 1
ATOM 648 O O . PRO A 1 93 ? 2.713 11.957 -4.934 1.00 91.44 93 PRO A O 1
ATOM 651 N N . ALA A 1 94 ? 1.516 13.597 -5.875 1.00 90.19 94 ALA A N 1
ATOM 652 C CA . ALA A 1 94 ? 0.664 13.776 -4.705 1.00 90.19 94 ALA A CA 1
ATOM 653 C C . ALA A 1 94 ? -0.074 12.471 -4.353 1.00 90.19 94 ALA A C 1
ATOM 655 O O . ALA A 1 94 ? -0.656 11.812 -5.215 1.00 90.19 94 ALA A O 1
ATOM 656 N N . GLY A 1 95 ? -0.046 12.107 -3.071 1.00 88.69 95 GLY A N 1
ATOM 657 C CA . GLY A 1 95 ? -0.624 10.859 -2.570 1.00 88.69 95 GLY A CA 1
ATOM 658 C C . GLY A 1 95 ? 0.275 9.631 -2.730 1.00 88.69 95 GLY A C 1
ATOM 659 O O . GLY A 1 95 ? -0.084 8.573 -2.219 1.00 88.69 95 GLY A O 1
ATOM 660 N N . TYR A 1 96 ? 1.431 9.746 -3.391 1.00 92.88 96 TYR A N 1
ATOM 661 C CA . TYR A 1 96 ? 2.401 8.655 -3.470 1.00 92.88 96 TYR A CA 1
ATOM 662 C C . TYR A 1 96 ? 3.344 8.727 -2.278 1.00 92.88 96 TYR A C 1
ATOM 664 O O . TYR A 1 96 ? 3.591 9.788 -1.700 1.00 92.88 96 TYR A O 1
ATOM 672 N N . GLY A 1 97 ? 3.869 7.575 -1.895 1.00 92.44 97 GLY A N 1
ATOM 673 C CA . GLY A 1 97 ? 4.769 7.489 -0.769 1.00 92.44 97 GLY A CA 1
ATOM 674 C C . GLY A 1 97 ? 5.326 6.097 -0.578 1.00 92.44 97 GLY A C 1
ATOM 675 O O . GLY A 1 97 ? 5.007 5.149 -1.293 1.00 92.44 97 GLY A O 1
ATOM 676 N N . THR A 1 98 ? 6.182 5.992 0.427 1.00 92.75 98 THR A N 1
ATOM 677 C CA . THR A 1 98 ? 6.744 4.721 0.861 1.00 92.75 98 THR A CA 1
ATOM 678 C C . THR A 1 98 ? 6.638 4.578 2.375 1.00 92.75 98 THR A C 1
ATOM 680 O O . THR A 1 98 ? 6.752 5.580 3.096 1.00 92.75 98 THR A O 1
ATOM 683 N N . TRP A 1 99 ? 6.432 3.345 2.843 1.00 94.38 99 TRP A N 1
ATOM 684 C CA . TRP A 1 99 ? 6.320 2.978 4.258 1.00 94.38 99 TRP A CA 1
ATOM 685 C C . TRP A 1 99 ? 7.608 3.193 5.060 1.00 94.38 99 TRP A C 1
ATOM 687 O O . TRP A 1 99 ? 7.570 3.170 6.290 1.00 94.38 99 TRP A O 1
ATOM 697 N N . TYR A 1 100 ? 8.726 3.458 4.383 1.00 92.69 100 TYR A N 1
ATOM 698 C CA . TYR A 1 100 ? 10.028 3.677 4.998 1.00 92.69 100 TYR A CA 1
ATOM 699 C C . TYR A 1 100 ? 10.694 4.984 4.557 1.00 92.69 100 TYR A C 1
ATOM 701 O O . TYR A 1 100 ? 10.343 5.587 3.541 1.00 92.69 100 TYR A O 1
ATOM 709 N N . SER A 1 101 ? 11.661 5.458 5.335 1.00 90.75 101 SER A N 1
ATOM 710 C CA . SER A 1 101 ? 12.694 6.392 4.880 1.00 90.75 101 SER A CA 1
ATOM 711 C C . SER A 1 101 ? 13.993 5.631 4.622 1.00 90.75 101 SER A C 1
ATOM 713 O O . SER A 1 101 ? 14.210 4.558 5.182 1.00 90.75 101 SER A O 1
ATOM 715 N N . TYR A 1 102 ? 14.841 6.166 3.746 1.00 86.75 102 TYR A N 1
ATOM 716 C CA . TYR A 1 102 ? 16.152 5.594 3.465 1.00 86.75 102 TYR A CA 1
ATOM 717 C C . TYR A 1 102 ? 17.202 6.697 3.484 1.00 86.75 102 TYR A C 1
ATOM 719 O O . TYR A 1 102 ? 17.122 7.650 2.710 1.00 86.75 102 TYR A O 1
ATOM 727 N N . SER A 1 103 ? 18.162 6.590 4.396 1.00 87.56 103 SER A N 1
ATOM 728 C CA . SER A 1 103 ? 19.250 7.554 4.554 1.00 87.56 103 SER A CA 1
ATOM 729 C C . SER A 1 103 ? 20.464 6.859 5.146 1.00 87.56 103 SER A C 1
ATOM 731 O O . SER A 1 103 ? 20.317 5.985 5.993 1.00 87.56 103 SER A O 1
ATOM 733 N N . ASN A 1 104 ? 21.670 7.226 4.705 1.00 86.75 104 ASN A N 1
ATOM 734 C CA . ASN A 1 104 ? 22.923 6.639 5.197 1.00 86.75 104 ASN A CA 1
ATOM 735 C C . ASN A 1 104 ? 22.907 5.100 5.215 1.00 86.75 104 ASN A C 1
ATOM 737 O O . ASN A 1 104 ? 23.368 4.485 6.171 1.00 86.75 104 ASN A O 1
ATOM 741 N N . THR A 1 105 ? 22.350 4.478 4.169 1.00 82.69 105 THR A N 1
ATOM 742 C CA . THR A 1 105 ? 22.178 3.015 4.029 1.00 82.69 105 THR A CA 1
ATOM 743 C C . THR A 1 105 ? 21.260 2.344 5.058 1.00 82.69 105 THR A C 1
ATOM 745 O O . THR A 1 105 ? 21.163 1.122 5.087 1.00 82.69 105 THR A O 1
ATOM 748 N N . ILE A 1 106 ? 20.553 3.132 5.864 1.00 84.69 106 ILE A N 1
ATOM 749 C CA . ILE A 1 106 ? 19.601 2.665 6.868 1.00 84.69 106 ILE A CA 1
ATOM 750 C C . ILE A 1 106 ? 18.191 2.882 6.332 1.00 84.69 106 ILE A C 1
ATOM 752 O O . ILE A 1 106 ? 17.846 3.976 5.873 1.00 84.69 106 ILE A O 1
ATOM 756 N N . LEU A 1 107 ? 17.391 1.822 6.391 1.00 89.00 107 LEU A N 1
ATOM 757 C CA . LEU A 1 107 ? 15.953 1.880 6.193 1.00 89.00 107 LEU A CA 1
ATOM 758 C C . LEU A 1 107 ? 15.297 2.112 7.561 1.00 89.00 107 LEU A C 1
ATOM 760 O O . LEU A 1 107 ? 15.803 1.657 8.579 1.00 89.00 107 LEU A O 1
ATOM 764 N N . THR A 1 108 ? 14.237 2.909 7.622 1.00 91.31 108 THR A N 1
ATOM 765 C CA . THR A 1 108 ? 13.502 3.124 8.875 1.00 91.31 108 THR A CA 1
ATOM 766 C C . THR A 1 108 ? 12.016 3.188 8.586 1.00 91.31 108 THR A C 1
ATOM 768 O O . THR A 1 108 ? 11.565 4.040 7.814 1.00 91.31 108 THR A O 1
ATOM 771 N N . ALA A 1 109 ? 11.245 2.295 9.204 1.00 93.44 109 ALA A N 1
ATOM 772 C CA . ALA A 1 109 ? 9.793 2.307 9.108 1.00 93.44 109 ALA A CA 1
ATOM 773 C C . ALA A 1 109 ? 9.209 3.634 9.630 1.00 93.44 109 ALA A C 1
ATOM 775 O O . ALA A 1 109 ? 9.578 4.133 10.692 1.00 93.44 109 ALA A O 1
ATOM 776 N N . LYS A 1 110 ? 8.253 4.212 8.894 1.00 93.56 110 LYS A N 1
ATOM 777 C CA . LYS A 1 110 ? 7.580 5.468 9.278 1.00 93.56 110 LYS A CA 1
ATOM 778 C C . LYS A 1 110 ? 6.420 5.272 10.257 1.00 93.56 110 LYS A C 1
ATOM 780 O O . LYS A 1 110 ? 5.788 6.254 10.638 1.00 93.56 110 LYS A O 1
ATOM 785 N N . ALA A 1 111 ? 6.081 4.025 10.593 1.00 93.94 111 ALA A N 1
ATOM 786 C CA . ALA A 1 111 ? 4.895 3.662 11.371 1.00 93.94 111 ALA A CA 1
ATOM 787 C C . ALA A 1 111 ? 3.585 4.284 10.835 1.00 93.94 111 ALA A C 1
ATOM 789 O O . ALA A 1 111 ? 2.623 4.469 11.578 1.00 93.94 111 ALA A O 1
ATOM 790 N N . THR A 1 112 ? 3.519 4.623 9.545 1.00 95.25 112 THR A N 1
ATOM 791 C CA . THR A 1 112 ? 2.298 5.154 8.932 1.00 95.25 112 THR A CA 1
ATOM 792 C C . THR A 1 112 ? 1.231 4.067 8.884 1.00 95.25 112 THR A C 1
ATOM 794 O O . THR A 1 112 ? 1.512 2.925 8.515 1.00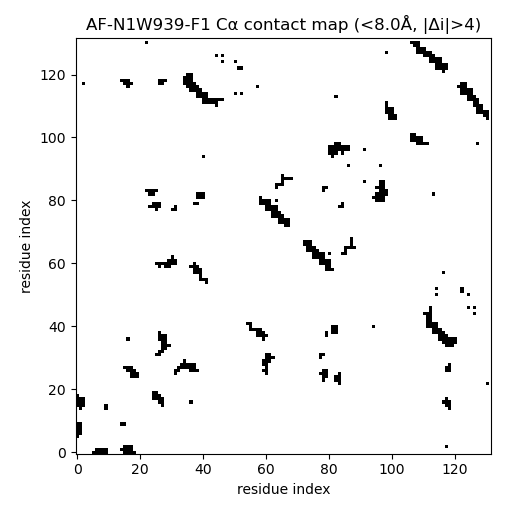 95.25 112 THR A O 1
ATOM 797 N N . VAL A 1 113 ? 0.005 4.433 9.249 1.00 96.81 113 VAL A N 1
ATOM 798 C CA . VAL A 1 113 ? -1.156 3.554 9.178 1.00 96.81 113 VAL A CA 1
ATOM 799 C C . VAL A 1 113 ? -1.806 3.671 7.802 1.00 96.81 113 VAL A C 1
ATOM 801 O O . VAL A 1 113 ? -2.184 4.757 7.351 1.00 96.81 113 VAL A O 1
ATOM 804 N N . TYR A 1 114 ? -1.965 2.529 7.147 1.00 97.31 114 TYR A N 1
ATOM 805 C CA . TYR A 1 114 ? -2.599 2.387 5.846 1.00 97.31 114 TYR A CA 1
ATOM 806 C C . TYR A 1 114 ? -3.908 1.621 5.969 1.00 97.31 114 TYR A C 1
ATOM 808 O O . TYR A 1 114 ? -4.013 0.656 6.726 1.00 97.31 114 TYR A O 1
ATOM 816 N N . ILE A 1 115 ? -4.885 2.004 5.153 1.00 96.88 115 ILE A N 1
ATOM 817 C CA . ILE A 1 115 ? -6.087 1.207 4.933 1.00 96.88 115 ILE A CA 1
ATOM 818 C C . ILE A 1 115 ? -5.875 0.392 3.666 1.00 96.88 115 ILE A C 1
ATOM 820 O O . ILE A 1 115 ? -5.708 0.944 2.578 1.00 96.88 115 ILE A O 1
ATOM 824 N N . ILE A 1 116 ? -5.912 -0.927 3.809 1.00 96.94 116 ILE A N 1
ATOM 825 C CA . ILE A 1 116 ? -5.828 -1.885 2.714 1.00 96.94 116 ILE A CA 1
ATOM 826 C C . ILE A 1 116 ? -7.236 -2.323 2.346 1.00 96.94 116 ILE A C 1
ATOM 828 O O . ILE A 1 116 ? -8.006 -2.792 3.181 1.00 96.94 116 ILE A O 1
ATOM 832 N N . THR A 1 117 ? -7.571 -2.186 1.072 1.00 96.31 117 THR A N 1
ATOM 833 C CA . THR A 1 117 ? -8.738 -2.838 0.487 1.00 96.31 117 THR A CA 1
ATOM 834 C C . THR A 1 117 ? -8.281 -4.190 -0.043 1.00 96.31 117 THR A C 1
ATOM 836 O O . THR A 1 117 ? -7.388 -4.239 -0.887 1.00 96.31 117 THR A O 1
ATOM 839 N N . GLY A 1 118 ? -8.857 -5.273 0.471 1.00 93.38 118 GLY A N 1
ATOM 840 C CA . GLY A 1 118 ? -8.649 -6.623 -0.044 1.00 93.38 118 GLY A CA 1
ATOM 841 C C . GLY A 1 118 ? -9.320 -6.825 -1.401 1.00 93.38 118 GLY A C 1
ATOM 842 O O . GLY A 1 118 ? -10.095 -5.982 -1.861 1.00 93.38 118 GLY A O 1
ATOM 843 N N . GLU A 1 119 ? -9.055 -7.957 -2.043 1.00 93.12 119 GLU A N 1
ATOM 844 C CA . GLU A 1 119 ? -9.517 -8.211 -3.415 1.00 93.12 119 GLU A CA 1
ATOM 845 C C . GLU A 1 119 ? -11.049 -8.215 -3.548 1.00 93.12 119 GLU A C 1
ATOM 847 O O . GLU A 1 119 ? -11.595 -7.745 -4.545 1.00 93.12 119 GLU A O 1
ATOM 852 N N . ASN A 1 120 ? -11.760 -8.621 -2.495 1.00 90.81 120 ASN A N 1
ATOM 853 C CA . ASN A 1 120 ? -13.220 -8.609 -2.473 1.00 90.81 120 ASN A CA 1
ATOM 854 C C . ASN A 1 120 ? -13.828 -7.304 -1.921 1.00 90.81 120 ASN A C 1
ATOM 856 O O . ASN A 1 120 ? -15.028 -7.252 -1.659 1.00 90.81 120 ASN A O 1
ATOM 860 N N . GLY A 1 121 ? -13.014 -6.277 -1.661 1.00 92.12 121 GLY A N 1
ATOM 861 C CA . GLY A 1 121 ? -13.462 -4.987 -1.129 1.00 92.12 121 GLY A CA 1
ATOM 862 C C . GLY A 1 121 ? -13.452 -4.842 0.398 1.00 92.12 121 GLY A C 1
ATOM 863 O O . GLY A 1 121 ? -13.659 -3.730 0.888 1.00 92.12 121 GLY A O 1
ATOM 864 N N . ALA A 1 122 ? -13.178 -5.907 1.161 1.00 92.69 122 ALA A N 1
ATOM 865 C CA . ALA A 1 122 ? -13.024 -5.808 2.617 1.00 92.69 122 ALA A CA 1
ATOM 866 C C . ALA A 1 122 ? -11.878 -4.861 3.009 1.00 92.69 122 ALA A C 1
ATOM 868 O O . ALA A 1 122 ? -10.900 -4.729 2.274 1.00 92.69 122 ALA A O 1
ATOM 869 N N . LYS A 1 123 ? -11.991 -4.208 4.168 1.00 93.88 123 LYS A N 1
ATOM 870 C CA . LYS A 1 123 ? -11.021 -3.218 4.649 1.00 93.88 123 LYS A CA 1
ATOM 871 C C . LYS A 1 123 ? -10.198 -3.777 5.802 1.00 93.88 123 LYS A C 1
ATOM 873 O O . LYS A 1 123 ? -10.740 -4.429 6.689 1.00 93.88 123 LYS A O 1
ATOM 878 N N . TYR A 1 124 ? -8.905 -3.487 5.779 1.00 94.62 124 TYR A N 1
ATOM 879 C CA . TYR A 1 124 ? -7.927 -3.884 6.785 1.00 94.62 124 TYR A CA 1
ATOM 880 C C . TYR A 1 124 ? -7.032 -2.699 7.119 1.00 94.62 124 TYR A C 1
ATOM 882 O O . TYR A 1 124 ? -6.826 -1.823 6.281 1.00 94.62 124 TYR A O 1
ATOM 890 N N . VAL A 1 125 ? -6.472 -2.697 8.321 1.00 95.31 125 VAL A N 1
ATOM 891 C CA . VAL A 1 125 ? -5.484 -1.707 8.749 1.00 95.31 125 VAL A CA 1
ATOM 892 C C . VAL A 1 125 ? -4.105 -2.360 8.709 1.00 95.31 125 VAL A C 1
ATOM 894 O O . VAL A 1 125 ? -3.940 -3.484 9.178 1.00 95.31 125 VAL A O 1
ATOM 897 N N . LEU A 1 126 ? -3.126 -1.669 8.130 1.00 95.44 126 LEU A N 1
ATOM 898 C CA . LEU A 1 126 ? -1.734 -2.103 8.049 1.00 95.44 126 LEU A CA 1
ATOM 899 C C . LEU A 1 126 ? -0.828 -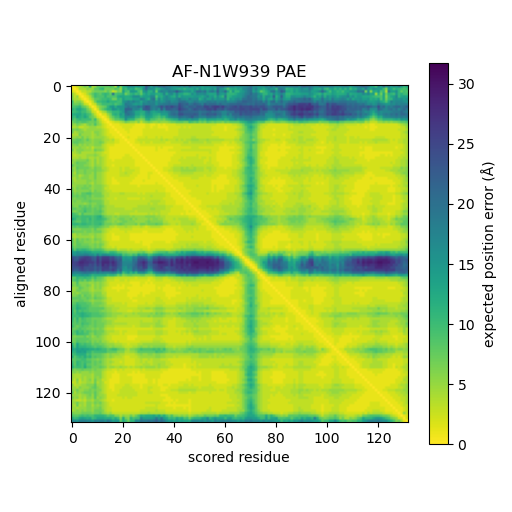1.008 8.611 1.00 95.44 126 LEU A C 1
ATOM 901 O O . LEU A 1 126 ? -0.924 0.145 8.202 1.00 95.44 126 LEU A O 1
ATOM 905 N N . GLN A 1 127 ? 0.093 -1.386 9.491 1.00 95.50 127 GLN A N 1
ATOM 906 C CA . GLN A 1 127 ? 1.202 -0.541 9.920 1.00 95.50 127 GLN A CA 1
ATOM 907 C C . GLN A 1 127 ? 2.489 -1.355 9.816 1.00 95.50 127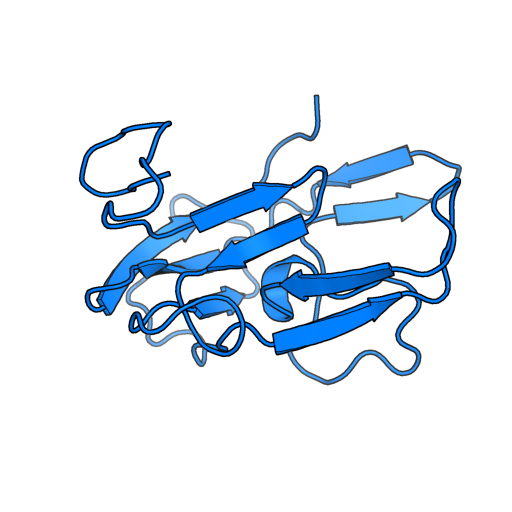 GLN A C 1
ATOM 909 O O . GLN A 1 127 ? 2.579 -2.453 10.361 1.00 95.50 127 GLN A O 1
ATOM 914 N N . MET A 1 128 ? 3.470 -0.819 9.092 1.00 93.50 128 MET A N 1
ATOM 915 C CA . MET A 1 128 ? 4.804 -1.410 9.017 1.00 93.50 128 MET A CA 1
ATOM 916 C C . MET A 1 128 ? 5.620 -0.907 10.208 1.00 93.50 128 MET A C 1
ATOM 918 O O . MET A 1 128 ? 5.727 0.307 10.401 1.00 93.50 128 MET A O 1
ATOM 922 N N . LEU A 1 129 ? 6.154 -1.835 11.002 1.00 90.81 129 LEU A N 1
ATOM 923 C CA . LEU A 1 129 ? 6.894 -1.531 12.231 1.00 90.81 129 LEU A CA 1
ATOM 924 C C . LEU A 1 129 ? 8.396 -1.789 12.110 1.00 90.81 129 LEU A C 1
ATOM 926 O O . LEU A 1 129 ? 9.165 -1.131 12.800 1.00 90.81 129 LEU A O 1
ATOM 930 N N . ASP A 1 130 ? 8.793 -2.723 11.249 1.00 82.56 130 ASP A N 1
ATOM 931 C CA . ASP A 1 130 ? 10.179 -3.158 11.099 1.00 82.56 130 ASP A CA 1
ATOM 932 C C . ASP A 1 130 ? 10.412 -3.724 9.687 1.00 82.56 130 ASP A C 1
ATOM 934 O O . ASP A 1 130 ? 9.462 -4.030 8.952 1.00 82.56 130 ASP A O 1
ATOM 938 N N . GLU A 1 131 ? 11.682 -3.855 9.324 1.00 68.25 131 GLU A N 1
ATOM 939 C CA . GLU A 1 131 ? 12.191 -4.449 8.094 1.00 68.25 131 GLU A CA 1
ATOM 940 C C . GLU A 1 131 ? 13.061 -5.701 8.306 1.00 68.25 131 GLU A C 1
ATOM 942 O O . GLU A 1 131 ? 13.474 -6.302 7.306 1.00 68.25 131 GLU A O 1
ATOM 947 N N . TYR A 1 132 ? 13.338 -6.068 9.566 1.00 53.44 132 TYR A N 1
ATOM 948 C CA . TYR A 1 132 ? 14.146 -7.230 9.968 1.00 53.44 132 TYR A CA 1
ATOM 949 C C . TYR A 1 132 ? 13.341 -8.511 10.220 1.00 53.44 132 TYR A C 1
ATOM 951 O O . TYR A 1 132 ? 12.213 -8.445 10.761 1.00 53.44 132 TYR A O 1
#

Radius of gyration: 14.34 Å; Cα contacts (8 Å, |Δi|>4): 293; chains: 1; bounding box: 37×36×31 Å

Mean predicted aligned error: 5.95 Å

Secondary structure (DSSP, 8-state):
-BTTTTBS---TTS--SEEEETTEEEESSTTT-SSS-EEEE-S---TTS---S-SS--B--EEEEE--SSSS--EEEEE-HHHH--TT-SSPPTT--BSEEEETTEEEE---EEEEEPTTS-EEEEE-----